Protein AF-A0A7W1VY56-F1 (afdb_monomer_lite)

pLDDT: mean 81.42, std 17.9, range [42.69, 97.44]

Radius of gyration: 20.17 Å; chains: 1; bounding box: 75×32×36 Å

Secondary structure (DSSP, 8-state):
--SSSTTHHHHTTS-----------B-STTSSTT-----TT--S--TTT-STTTS--------SS---SPPEEEEEEESSSEEEEEEEE-TTS-EEEEETT-S-TT-B-

Foldseek 3Di:
DPPPPVVVVVVVVPPPPPPDPPQQWQADQCRDPVSVVDDPPDDPDDPVQPDPVRDDDPADADDDADFPDDWTWHAQDDDVHGFIWIWTAHPVRDIAIDRPVDRPNPPGD

Sequence (109 aa):
MKTTFTRLLMCFVVLTSQIQAQNVSNIMQHGDQCGTGWNNSEVRLTTSNVNSRFFVKLFTLPVDDQLYAQPLVVSGVTVGGKKNALFAATTNNTVYAFDADSANGGNFL

Structure (mmCIF, N/CA/C/O backbone):
data_AF-A0A7W1VY56-F1
#
_entry.id   AF-A0A7W1VY56-F1
#
loop_
_atom_site.group_PDB
_atom_site.id
_atom_site.type_symbol
_atom_site.label_atom_id
_atom_site.label_alt_id
_atom_site.label_comp_id
_atom_site.label_asym_id
_atom_site.label_entity_id
_atom_site.label_seq_id
_atom_site.pdbx_PDB_ins_code
_atom_site.Cartn_x
_atom_site.Cartn_y
_atom_site.Cartn_z
_atom_site.occupancy
_atom_site.B_iso_or_equiv
_atom_site.auth_seq_id
_atom_site.auth_comp_id
_atom_site.auth_asym_id
_atom_site.auth_atom_id
_atom_site.pdbx_PDB_model_num
ATOM 1 N N . MET A 1 1 ? 56.424 -4.117 -7.950 1.00 48.72 1 MET A N 1
ATOM 2 C CA . MET A 1 1 ? 55.175 -4.861 -8.241 1.00 48.72 1 MET A CA 1
ATOM 3 C C . MET A 1 1 ? 54.254 -4.896 -7.009 1.00 48.72 1 MET A C 1
ATOM 5 O O . MET A 1 1 ? 53.997 -5.964 -6.477 1.00 48.72 1 MET A O 1
ATOM 9 N N . LYS A 1 2 ? 53.817 -3.735 -6.483 1.00 49.16 2 LYS A N 1
ATOM 10 C CA . LYS A 1 2 ? 53.023 -3.650 -5.229 1.00 49.16 2 LYS A CA 1
ATOM 11 C C . LYS A 1 2 ? 51.950 -2.540 -5.207 1.00 49.16 2 LYS A C 1
ATOM 13 O O . LYS A 1 2 ? 51.371 -2.291 -4.161 1.00 49.16 2 LYS A O 1
ATOM 18 N N . THR A 1 3 ? 51.652 -1.878 -6.327 1.00 47.75 3 THR A N 1
ATOM 19 C CA . THR A 1 3 ? 50.732 -0.716 -6.346 1.00 47.75 3 THR A CA 1
ATOM 20 C C . THR A 1 3 ? 49.475 -0.904 -7.199 1.00 47.75 3 THR A C 1
ATOM 22 O O . THR A 1 3 ? 48.635 -0.013 -7.253 1.00 47.75 3 THR A O 1
ATOM 25 N N . THR A 1 4 ? 49.281 -2.069 -7.822 1.00 48.06 4 THR A N 1
ATOM 26 C CA . THR A 1 4 ? 48.126 -2.321 -8.703 1.00 48.06 4 THR A CA 1
ATOM 27 C C . THR A 1 4 ? 46.904 -2.904 -7.980 1.00 48.06 4 THR A C 1
ATOM 29 O O . THR A 1 4 ? 45.802 -2.843 -8.512 1.00 48.06 4 THR A O 1
ATOM 32 N N . PHE A 1 5 ? 47.059 -3.431 -6.759 1.00 52.88 5 PHE A N 1
ATOM 33 C CA . PHE A 1 5 ? 45.972 -4.114 -6.039 1.00 52.88 5 PHE A CA 1
ATOM 34 C C . PHE A 1 5 ? 44.963 -3.146 -5.394 1.00 52.88 5 PHE A C 1
ATOM 36 O O . PHE A 1 5 ? 43.771 -3.434 -5.332 1.00 52.88 5 PHE A O 1
ATOM 43 N N . THR A 1 6 ? 45.397 -1.944 -5.002 1.00 45.78 6 THR A N 1
ATOM 44 C CA . THR A 1 6 ? 44.531 -0.963 -4.322 1.00 45.78 6 THR A CA 1
ATOM 45 C C . THR A 1 6 ? 43.484 -0.329 -5.251 1.00 45.78 6 THR A C 1
ATOM 47 O O . THR A 1 6 ? 42.469 0.169 -4.779 1.00 45.78 6 THR A O 1
ATOM 50 N N . ARG A 1 7 ? 43.673 -0.383 -6.580 1.00 51.09 7 ARG A N 1
ATOM 51 C CA . ARG A 1 7 ? 42.692 0.133 -7.556 1.00 51.09 7 ARG A CA 1
ATOM 52 C C . ARG A 1 7 ? 41.578 -0.859 -7.900 1.00 51.09 7 ARG A C 1
ATOM 54 O O . ARG A 1 7 ? 40.516 -0.430 -8.338 1.00 51.09 7 ARG A O 1
ATOM 61 N N . LEU A 1 8 ? 41.781 -2.155 -7.653 1.00 49.47 8 LEU A N 1
ATOM 62 C CA . LEU A 1 8 ? 40.765 -3.182 -7.906 1.00 49.47 8 LEU A CA 1
ATOM 63 C C . LEU A 1 8 ? 39.717 -3.245 -6.778 1.00 49.47 8 LEU A C 1
ATOM 65 O O . LEU A 1 8 ? 38.555 -3.546 -7.029 1.00 49.47 8 LEU A O 1
ATOM 69 N N . LEU A 1 9 ? 40.102 -2.870 -5.552 1.00 49.81 9 LEU A N 1
ATOM 70 C CA . LEU A 1 9 ? 39.202 -2.823 -4.394 1.00 49.81 9 LEU A CA 1
ATOM 71 C C . LEU A 1 9 ? 38.231 -1.622 -4.430 1.00 49.81 9 LEU A C 1
ATOM 73 O O . LEU A 1 9 ? 37.181 -1.661 -3.798 1.00 49.81 9 LEU A O 1
ATOM 77 N N . MET A 1 10 ? 38.544 -0.571 -5.199 1.00 48.38 10 MET A N 1
ATOM 78 C CA . MET A 1 10 ? 37.724 0.648 -5.285 1.00 48.38 10 MET A CA 1
ATOM 79 C C . MET A 1 10 ? 36.562 0.530 -6.292 1.00 48.38 10 MET A C 1
ATOM 81 O O . MET A 1 10 ? 35.564 1.229 -6.150 1.00 48.38 10 MET A O 1
ATOM 85 N N . CYS A 1 11 ? 36.642 -0.384 -7.271 1.00 42.69 11 CYS A N 1
ATOM 86 C CA . CYS A 1 11 ? 35.560 -0.612 -8.245 1.00 42.69 11 CYS A CA 1
ATOM 87 C C . CYS A 1 11 ? 34.490 -1.605 -7.761 1.00 42.69 11 CYS A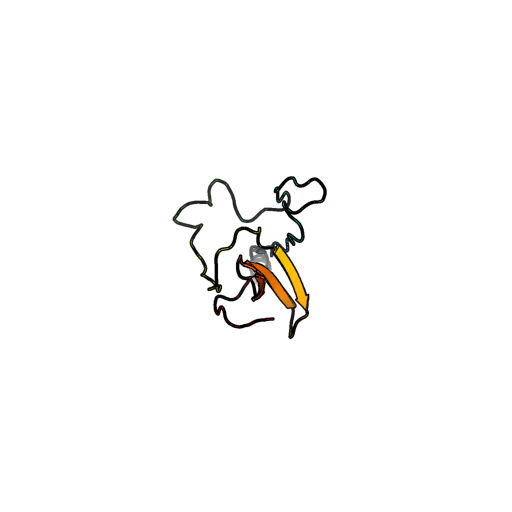 C 1
ATOM 89 O O . CYS A 1 11 ? 33.375 -1.585 -8.273 1.00 42.69 11 CYS A O 1
ATOM 91 N N . PHE A 1 12 ? 34.786 -2.448 -6.766 1.00 45.88 12 PHE A N 1
ATOM 92 C CA . PHE A 1 12 ? 33.820 -3.438 -6.269 1.00 45.88 12 PHE A CA 1
ATOM 93 C C . PHE A 1 12 ? 32.745 -2.830 -5.345 1.00 45.88 12 PHE A C 1
ATOM 95 O O . PHE A 1 12 ? 31.701 -3.434 -5.127 1.00 45.88 12 PHE A O 1
ATOM 102 N N . VAL A 1 13 ? 32.967 -1.612 -4.834 1.00 49.94 13 VAL A N 1
ATOM 103 C CA . VAL A 1 13 ? 32.026 -0.901 -3.945 1.00 49.94 13 VAL A CA 1
ATOM 104 C C . VAL A 1 13 ? 30.970 -0.089 -4.725 1.00 49.94 13 VAL A C 1
ATOM 106 O O . VAL A 1 13 ? 29.971 0.321 -4.146 1.00 49.94 13 VAL A O 1
ATOM 109 N N . VAL A 1 14 ? 31.119 0.093 -6.047 1.00 50.59 14 VAL A N 1
ATOM 110 C CA . VAL A 1 14 ? 30.239 0.954 -6.880 1.00 50.59 14 VAL A CA 1
ATOM 111 C C . VAL A 1 14 ? 29.343 0.141 -7.836 1.00 50.59 14 VAL A C 1
ATOM 113 O O . VAL A 1 14 ? 28.940 0.612 -8.892 1.00 50.59 14 VAL A O 1
ATOM 116 N N . LEU A 1 15 ? 29.018 -1.105 -7.483 1.00 49.66 15 LEU A N 1
ATOM 117 C CA . LEU A 1 15 ? 28.092 -1.963 -8.245 1.00 49.66 15 LEU A CA 1
ATOM 118 C C . LEU A 1 15 ? 26.890 -2.434 -7.419 1.00 49.66 15 LEU A C 1
ATOM 120 O O . LEU A 1 15 ? 26.186 -3.363 -7.808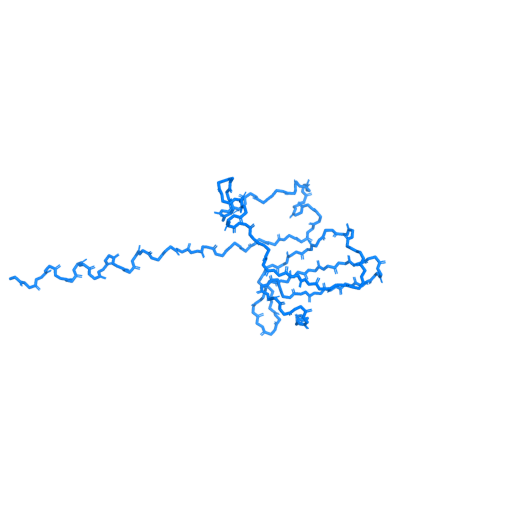 1.00 49.66 15 LEU A O 1
ATOM 124 N N . THR A 1 16 ? 26.611 -1.777 -6.292 1.00 50.47 16 THR A N 1
ATOM 125 C CA . THR A 1 16 ? 25.314 -1.936 -5.641 1.00 50.47 16 THR A CA 1
ATOM 126 C C . THR A 1 16 ? 24.283 -1.196 -6.488 1.00 50.47 16 THR A C 1
ATOM 128 O O . THR A 1 16 ? 24.249 0.032 -6.544 1.00 50.47 16 THR A O 1
ATOM 131 N N . SER A 1 17 ? 23.456 -1.947 -7.214 1.00 50.66 17 SER A N 1
ATOM 132 C CA . SER A 1 17 ? 22.249 -1.405 -7.829 1.00 50.66 17 SER A CA 1
ATOM 133 C C . SER A 1 17 ? 21.446 -0.750 -6.709 1.00 50.66 17 SER A C 1
ATOM 135 O O . SER A 1 17 ? 20.926 -1.443 -5.834 1.00 50.66 17 SER A O 1
ATOM 137 N N . GLN A 1 18 ? 21.399 0.582 -6.672 1.00 51.69 18 GLN A N 1
ATOM 138 C CA . GLN A 1 18 ? 20.521 1.274 -5.744 1.00 51.69 18 GLN A CA 1
ATOM 139 C C . GLN A 1 18 ? 19.097 0.940 -6.176 1.00 51.69 18 GLN A C 1
ATOM 141 O O . GLN A 1 18 ? 18.582 1.493 -7.144 1.00 51.69 18 GLN A O 1
ATOM 146 N N . ILE A 1 19 ? 18.472 -0.022 -5.495 1.00 54.75 19 ILE A N 1
ATOM 147 C CA . ILE A 1 19 ? 17.043 -0.258 -5.640 1.00 54.75 19 ILE A CA 1
ATOM 148 C C . ILE A 1 19 ? 16.378 0.980 -5.046 1.00 54.75 19 ILE A C 1
ATOM 150 O O . ILE A 1 19 ? 16.189 1.079 -3.834 1.00 54.75 19 ILE A O 1
ATOM 154 N N . GL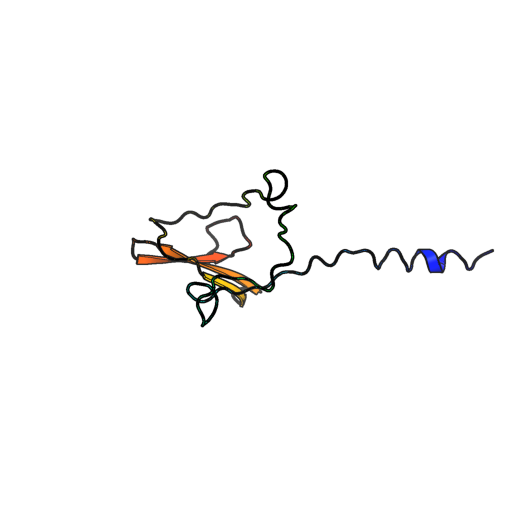N A 1 20 ? 16.067 1.956 -5.894 1.00 55.44 20 GLN A N 1
ATOM 155 C CA . GLN A 1 20 ? 15.384 3.159 -5.454 1.00 55.44 20 GLN A CA 1
ATOM 156 C C . GLN A 1 20 ? 14.015 2.731 -4.906 1.00 55.44 20 GLN A C 1
ATOM 158 O O . GLN A 1 20 ? 13.210 2.082 -5.588 1.00 55.44 20 GLN A O 1
ATOM 163 N N . ALA A 1 21 ? 13.780 2.982 -3.619 1.00 59.56 21 ALA A N 1
ATOM 164 C CA . ALA A 1 21 ? 12.457 2.852 -3.031 1.00 59.56 21 ALA A CA 1
ATOM 165 C C . ALA A 1 21 ? 11.549 3.862 -3.731 1.00 59.56 21 ALA A C 1
ATOM 167 O O . ALA A 1 21 ? 11.809 5.064 -3.684 1.00 59.56 21 ALA A O 1
ATOM 168 N N . GLN A 1 22 ? 10.523 3.376 -4.426 1.00 68.88 22 GLN A N 1
ATOM 169 C CA . GLN A 1 22 ? 9.512 4.261 -4.979 1.00 68.88 22 GLN A CA 1
ATOM 170 C C . GLN A 1 22 ? 8.539 4.600 -3.870 1.00 68.88 22 GLN A C 1
ATOM 172 O O . GLN A 1 22 ? 7.766 3.758 -3.427 1.00 68.88 22 GLN A O 1
ATOM 177 N N . ASN A 1 23 ? 8.646 5.826 -3.378 1.00 75.19 23 ASN A N 1
ATOM 178 C CA . ASN A 1 23 ? 7.775 6.348 -2.345 1.00 75.19 23 ASN A CA 1
ATOM 179 C C . ASN A 1 23 ? 6.714 7.205 -3.038 1.00 75.19 23 ASN A C 1
ATOM 181 O O . ASN A 1 23 ? 6.913 8.397 -3.256 1.00 75.19 23 ASN A O 1
ATOM 185 N N . VAL A 1 24 ? 5.639 6.558 -3.486 1.00 83.50 24 VAL A N 1
ATOM 186 C CA . VAL A 1 24 ? 4.533 7.216 -4.186 1.00 83.50 24 VAL A CA 1
ATOM 187 C C . VAL A 1 24 ? 3.299 7.120 -3.305 1.00 83.50 24 VAL A C 1
ATOM 189 O O . VAL A 1 24 ? 2.828 6.027 -2.997 1.00 83.50 24 VAL A O 1
ATOM 192 N N . SER A 1 25 ? 2.784 8.278 -2.898 1.00 88.50 25 SER A N 1
ATOM 193 C CA . SER A 1 25 ? 1.526 8.363 -2.162 1.00 88.50 25 SER A CA 1
ATOM 194 C C . SER A 1 25 ? 0.372 8.562 -3.135 1.00 88.50 25 SER A C 1
ATOM 196 O O . SER A 1 25 ? 0.425 9.435 -3.995 1.00 88.50 25 SER A O 1
ATOM 198 N N . ASN A 1 26 ? -0.684 7.776 -2.965 1.00 89.50 26 ASN A N 1
ATOM 199 C CA . ASN A 1 26 ? -1.929 7.883 -3.703 1.00 89.50 26 ASN A CA 1
ATOM 200 C C . ASN A 1 26 ? -3.053 8.212 -2.713 1.00 89.50 26 ASN A C 1
ATOM 202 O O . ASN A 1 26 ? -3.705 7.318 -2.171 1.00 89.50 26 ASN A O 1
ATOM 206 N N . ILE A 1 27 ? -3.235 9.506 -2.454 1.00 90.06 27 ILE A N 1
ATOM 207 C CA . ILE A 1 27 ? -4.077 10.025 -1.360 1.00 90.06 27 ILE A CA 1
ATOM 208 C C . ILE A 1 27 ? -5.470 10.479 -1.804 1.00 90.06 27 ILE A C 1
ATOM 210 O O . ILE A 1 27 ? -6.249 10.973 -0.995 1.00 90.06 27 ILE A O 1
ATOM 214 N N . MET A 1 28 ? -5.775 10.339 -3.090 1.00 90.12 28 MET A N 1
ATOM 215 C CA . MET A 1 28 ? -7.057 10.711 -3.673 1.00 90.12 28 MET A CA 1
ATOM 216 C C . MET A 1 28 ? -7.471 9.711 -4.748 1.00 90.12 28 MET A C 1
ATOM 218 O O . MET A 1 28 ? -6.654 8.918 -5.230 1.00 90.12 28 MET A O 1
ATOM 222 N N . GLN A 1 29 ? -8.750 9.756 -5.120 1.00 88.69 29 GLN A N 1
ATOM 223 C CA . GLN A 1 29 ? -9.266 8.964 -6.229 1.00 88.69 29 GLN A CA 1
ATOM 224 C C . GLN A 1 29 ? -8.506 9.333 -7.505 1.00 88.69 29 GLN A C 1
ATOM 226 O O . GLN A 1 29 ? -8.357 10.513 -7.809 1.00 88.69 29 GLN A O 1
ATOM 231 N N . HIS A 1 30 ? -7.990 8.328 -8.216 1.00 91.06 30 HIS A N 1
ATOM 232 C CA . HIS A 1 30 ? -7.100 8.518 -9.368 1.00 91.06 30 HIS A CA 1
ATOM 233 C C . HIS A 1 30 ? -5.791 9.295 -9.090 1.00 91.06 30 HIS A C 1
ATOM 235 O O . HIS A 1 30 ? -5.134 9.740 -10.027 1.00 91.06 30 HIS A O 1
ATOM 241 N N . GLY A 1 31 ? -5.370 9.409 -7.827 1.00 86.19 31 GLY A N 1
ATOM 242 C CA . GLY A 1 31 ? -3.992 9.720 -7.422 1.00 86.19 31 GLY A CA 1
ATOM 243 C C . GLY A 1 31 ? -3.514 11.164 -7.552 1.00 86.19 31 GLY A C 1
ATOM 244 O O . GLY A 1 31 ? -2.608 11.556 -6.819 1.00 86.19 31 GLY A O 1
ATOM 245 N N . ASP A 1 32 ? -4.137 11.971 -8.404 1.00 86.62 32 ASP A N 1
ATOM 246 C CA . ASP A 1 32 ? -3.791 13.375 -8.619 1.00 86.62 32 ASP A CA 1
ATOM 247 C C . ASP A 1 32 ? -5.038 14.263 -8.760 1.00 86.62 32 ASP A C 1
ATOM 249 O O . ASP A 1 32 ? -6.158 13.779 -8.926 1.00 86.62 32 ASP A O 1
ATOM 253 N N . GLN A 1 33 ? -4.844 15.584 -8.682 1.00 86.94 33 GLN A N 1
ATOM 254 C CA . GLN A 1 33 ? -5.940 16.563 -8.719 1.00 86.94 33 GLN A CA 1
ATOM 255 C C . G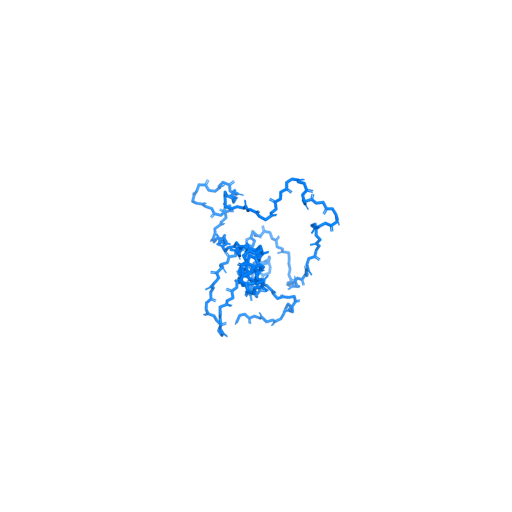LN A 1 33 ? -6.702 16.579 -10.051 1.00 86.94 33 GLN A C 1
ATOM 257 O O . GLN A 1 33 ? -7.853 17.008 -10.091 1.00 86.94 33 GLN A O 1
ATOM 262 N N . CYS A 1 34 ? -6.065 16.130 -11.132 1.00 88.69 34 CYS A N 1
ATOM 263 C CA . CYS A 1 34 ? -6.671 15.990 -12.451 1.00 88.69 34 CYS A CA 1
ATOM 264 C C . CYS A 1 34 ? -7.368 14.628 -12.624 1.00 88.69 34 CYS A C 1
ATOM 266 O O . CYS A 1 34 ? -8.021 14.403 -13.641 1.00 88.69 34 CYS A O 1
ATOM 268 N N . GLY A 1 35 ? -7.229 13.726 -11.650 1.00 88.38 35 GLY A N 1
ATOM 269 C CA . GLY A 1 35 ? -7.782 12.384 -11.650 1.00 88.38 35 GLY A CA 1
ATOM 270 C C . GLY A 1 35 ? -7.252 11.496 -12.774 1.00 88.38 35 GLY A C 1
ATOM 271 O O . GLY A 1 35 ? -8.020 10.712 -13.330 1.00 88.38 35 GLY A O 1
ATOM 272 N N . THR A 1 36 ? -5.972 11.602 -13.149 1.00 90.38 36 THR A N 1
ATOM 273 C CA . THR A 1 36 ? -5.465 10.870 -14.328 1.00 90.38 36 THR A CA 1
ATOM 274 C C . THR A 1 36 ? -5.274 9.372 -14.092 1.00 90.38 36 THR A C 1
ATOM 276 O O . THR A 1 36 ? -5.300 8.589 -15.042 1.00 90.38 36 THR A O 1
ATOM 279 N N . GLY A 1 37 ? -5.075 8.950 -12.840 1.00 90.00 37 GLY A N 1
ATOM 280 C CA . GLY A 1 37 ? -4.795 7.557 -12.488 1.00 90.00 37 GLY A CA 1
ATOM 281 C C . GLY A 1 37 ? -3.406 7.083 -12.920 1.00 90.00 37 GLY A C 1
ATOM 282 O O . GLY A 1 37 ? -3.149 5.880 -12.928 1.00 90.00 37 GLY A O 1
ATOM 283 N N . TRP A 1 38 ? -2.514 8.002 -13.299 1.00 90.06 38 TRP A N 1
ATOM 284 C CA . TRP A 1 38 ? -1.200 7.682 -13.838 1.00 90.06 38 TRP A CA 1
ATOM 285 C C . TRP A 1 38 ? -0.074 7.982 -12.841 1.00 90.06 38 TRP A C 1
ATOM 287 O O . TRP A 1 38 ? 0.091 9.106 -12.375 1.00 90.06 38 TRP A O 1
ATOM 297 N N . ASN A 1 39 ? 0.768 6.980 -12.569 1.00 88.50 39 ASN A N 1
ATOM 298 C CA . ASN A 1 39 ? 2.024 7.160 -11.842 1.00 88.50 39 ASN A CA 1
ATOM 299 C C . ASN A 1 39 ? 3.178 7.439 -12.821 1.00 88.50 39 ASN A C 1
ATOM 301 O O . ASN A 1 39 ? 3.851 6.517 -13.284 1.00 88.50 39 ASN A O 1
ATOM 305 N N . ASN A 1 40 ? 3.435 8.715 -13.118 1.00 88.56 40 ASN A N 1
ATOM 306 C CA . ASN A 1 40 ? 4.542 9.136 -13.989 1.00 88.56 40 ASN A CA 1
ATOM 307 C C . ASN A 1 40 ? 5.942 8.907 -13.386 1.00 88.56 40 ASN A C 1
ATOM 309 O O . ASN A 1 40 ? 6.943 9.098 -14.073 1.00 88.56 40 ASN A O 1
ATOM 313 N N . SER A 1 41 ? 6.010 8.520 -12.112 1.00 88.44 41 SER A N 1
ATOM 314 C CA . SER A 1 41 ? 7.259 8.274 -11.408 1.00 88.44 41 SER A CA 1
ATOM 315 C C . SER A 1 41 ? 7.657 6.799 -11.409 1.00 88.44 41 SER A C 1
ATOM 317 O O . SER A 1 41 ? 8.752 6.521 -10.945 1.00 88.44 41 SER A O 1
ATOM 319 N N . GLU A 1 42 ? 6.831 5.861 -11.904 1.00 89.56 42 GLU A N 1
ATOM 320 C CA . GLU A 1 42 ? 7.091 4.406 -11.937 1.00 89.56 42 GLU A CA 1
ATOM 321 C C . GLU A 1 42 ? 8.397 4.050 -12.676 1.00 89.56 42 GLU A C 1
ATOM 323 O O . GLU A 1 42 ? 8.580 4.397 -13.840 1.00 89.56 42 GLU A O 1
ATOM 328 N N . VAL A 1 43 ? 9.306 3.335 -12.005 1.00 90.75 43 VAL A N 1
ATOM 329 C CA . VAL A 1 43 ? 10.604 2.908 -12.568 1.00 90.75 43 VAL A CA 1
ATOM 330 C C . VAL A 1 43 ? 10.928 1.437 -12.300 1.00 90.75 43 VAL A C 1
ATOM 332 O O . VAL A 1 43 ? 11.943 0.941 -12.791 1.00 90.75 43 VAL A O 1
ATOM 335 N N . ARG A 1 44 ? 10.118 0.729 -11.501 1.00 90.06 44 ARG A N 1
ATOM 336 C CA . ARG A 1 44 ? 10.371 -0.674 -11.145 1.00 90.06 44 ARG A CA 1
ATOM 337 C C . ARG A 1 44 ? 9.693 -1.623 -12.119 1.00 90.06 44 ARG A C 1
ATOM 339 O O . ARG A 1 44 ? 10.323 -2.574 -12.583 1.00 90.06 44 ARG A O 1
ATOM 346 N N . LEU A 1 45 ? 8.423 -1.387 -12.414 1.00 92.25 45 LEU A N 1
ATOM 347 C CA . LEU A 1 45 ? 7.637 -2.199 -13.329 1.00 92.25 45 LEU A CA 1
ATOM 348 C C . LEU A 1 45 ? 7.816 -1.707 -14.766 1.00 92.25 45 LEU A C 1
ATOM 350 O O . LEU A 1 45 ? 7.716 -0.523 -15.072 1.00 92.25 45 LEU A O 1
ATOM 354 N N . THR A 1 46 ? 8.077 -2.649 -15.663 1.00 94.06 46 THR A N 1
ATOM 355 C CA . THR A 1 46 ? 8.228 -2.433 -17.100 1.00 94.06 46 THR A CA 1
ATOM 356 C C . THR A 1 46 ? 7.353 -3.424 -17.854 1.00 94.06 46 THR A C 1
ATOM 358 O O . THR A 1 46 ? 7.014 -4.501 -17.360 1.00 94.06 46 THR A O 1
ATOM 361 N N . THR A 1 47 ? 7.042 -3.121 -19.112 1.00 95.12 47 THR A N 1
ATOM 362 C CA . THR A 1 47 ? 6.282 -4.039 -19.975 1.00 95.12 47 THR A CA 1
ATOM 363 C C . THR A 1 47 ? 6.955 -5.405 -20.144 1.00 95.12 47 THR A C 1
ATOM 365 O O . THR A 1 47 ? 6.272 -6.394 -20.391 1.00 95.12 47 THR A O 1
ATOM 368 N N . SER A 1 48 ? 8.280 -5.494 -19.978 1.00 96.44 48 SER A N 1
ATOM 369 C CA . SER A 1 48 ? 9.019 -6.756 -20.055 1.00 96.44 48 SER A CA 1
ATOM 370 C C . SER A 1 48 ? 8.994 -7.570 -18.758 1.00 96.44 48 SER A C 1
ATOM 372 O O . SER A 1 48 ? 9.146 -8.791 -18.823 1.00 96.44 48 SER A O 1
ATOM 374 N N . ASN A 1 49 ? 8.794 -6.940 -17.593 1.00 95.44 49 ASN A N 1
ATOM 375 C CA . ASN A 1 49 ? 8.833 -7.618 -16.293 1.00 95.44 49 ASN A CA 1
ATOM 376 C C . ASN A 1 49 ? 7.453 -7.830 -15.645 1.00 95.44 49 ASN A C 1
ATOM 378 O O . ASN A 1 49 ? 7.343 -8.632 -14.721 1.00 95.44 49 ASN A O 1
ATOM 382 N N . VAL A 1 50 ? 6.382 -7.230 -16.172 1.00 95.44 50 VAL A N 1
ATOM 383 C CA . VAL A 1 50 ? 5.002 -7.547 -15.765 1.00 95.44 50 VAL A CA 1
ATOM 384 C C . VAL A 1 50 ? 4.546 -8.844 -16.443 1.00 95.44 50 VAL A C 1
ATOM 386 O O . VAL A 1 50 ? 3.776 -8.860 -17.398 1.00 95.44 50 VAL A O 1
ATOM 389 N N . ASN A 1 51 ? 5.080 -9.967 -15.967 1.00 95.25 51 ASN A N 1
ATOM 390 C CA . ASN A 1 51 ? 4.712 -11.311 -16.407 1.00 95.25 51 ASN A CA 1
ATOM 391 C C . ASN A 1 51 ? 4.718 -12.289 -15.224 1.00 95.25 51 ASN A C 1
ATOM 393 O O . ASN A 1 51 ? 5.265 -11.986 -14.165 1.00 95.25 51 ASN A O 1
ATOM 397 N N . SER A 1 52 ? 4.151 -13.482 -15.412 1.00 94.81 52 SER A N 1
ATOM 398 C CA . SER A 1 52 ? 3.953 -14.473 -14.341 1.00 94.81 52 SER A CA 1
ATOM 399 C C . SER A 1 52 ? 5.231 -14.955 -13.647 1.00 94.81 52 SER A C 1
ATOM 401 O O . SER A 1 52 ? 5.141 -15.573 -12.589 1.00 94.81 52 SER A O 1
ATOM 403 N N . ARG A 1 53 ? 6.418 -14.695 -14.214 1.00 95.06 53 ARG A N 1
ATOM 404 C CA . ARG A 1 53 ? 7.697 -15.055 -13.589 1.00 95.06 53 ARG A CA 1
ATOM 405 C C . ARG A 1 53 ? 8.165 -14.033 -12.558 1.00 95.06 53 ARG A C 1
ATOM 407 O O . ARG A 1 53 ? 8.829 -14.427 -11.607 1.00 95.06 53 ARG A O 1
ATOM 414 N N . PHE A 1 54 ? 7.859 -12.749 -12.752 1.00 93.94 54 PHE A N 1
ATOM 415 C CA . PHE A 1 54 ? 8.390 -11.665 -11.912 1.00 93.94 54 PHE A CA 1
ATOM 416 C C . PHE A 1 54 ? 7.299 -10.882 -11.176 1.00 93.94 54 PHE A C 1
ATOM 418 O O . PHE A 1 54 ? 7.517 -10.450 -10.048 1.00 93.94 54 PHE A O 1
ATOM 425 N N . PHE A 1 55 ? 6.120 -10.722 -11.778 1.00 95.38 55 PHE A N 1
ATOM 426 C CA . PHE A 1 55 ? 4.978 -10.063 -11.157 1.00 95.38 55 PHE A CA 1
ATOM 427 C C . PHE A 1 55 ? 4.095 -11.108 -10.475 1.00 95.38 55 PHE A C 1
ATOM 429 O O . PHE A 1 55 ? 3.197 -11.698 -11.078 1.00 95.38 55 PHE A O 1
ATOM 436 N N . VAL A 1 56 ? 4.412 -11.375 -9.210 1.00 94.31 56 VAL A N 1
ATOM 437 C CA . VAL A 1 56 ? 3.756 -12.393 -8.382 1.00 94.31 56 VAL A CA 1
ATOM 438 C C . VAL A 1 56 ? 2.980 -11.749 -7.237 1.00 94.31 56 VAL A C 1
ATOM 440 O O . VAL A 1 56 ? 3.298 -10.650 -6.783 1.00 94.31 56 VAL A O 1
ATOM 443 N N . LYS A 1 57 ? 1.959 -12.449 -6.738 1.00 93.56 57 LYS A N 1
ATOM 444 C CA . LYS A 1 57 ? 1.210 -12.019 -5.553 1.00 93.56 57 LYS A CA 1
ATOM 445 C C . LYS A 1 57 ? 2.125 -12.040 -4.325 1.00 93.56 57 LYS A C 1
ATOM 447 O O . LYS A 1 57 ? 2.644 -13.100 -3.986 1.00 93.56 57 LYS A O 1
ATOM 452 N N . LEU A 1 58 ? 2.266 -10.900 -3.646 1.00 91.44 58 LEU A N 1
ATOM 453 C CA . LEU A 1 58 ? 3.083 -10.790 -2.433 1.00 91.44 58 LEU A CA 1
ATOM 454 C C . LEU A 1 58 ? 2.351 -11.332 -1.199 1.00 91.44 58 LEU A C 1
ATOM 456 O O . LEU A 1 58 ? 2.872 -12.197 -0.503 1.00 91.44 58 LEU A O 1
ATOM 460 N N . PHE A 1 59 ? 1.133 -10.852 -0.941 1.00 92.88 59 PHE A N 1
ATOM 461 C CA . PHE A 1 59 ? 0.307 -11.270 0.195 1.00 92.88 59 PHE A CA 1
ATOM 462 C C . PHE A 1 59 ? -1.164 -10.878 -0.020 1.00 92.88 59 PHE A C 1
ATOM 464 O O . PHE A 1 59 ? -1.528 -10.313 -1.052 1.00 92.88 59 PHE A O 1
ATOM 471 N N . THR A 1 60 ? -2.018 -11.220 0.944 1.00 91.81 60 THR A N 1
ATOM 472 C CA . THR A 1 60 ? -3.440 -10.851 0.992 1.00 91.81 60 THR A CA 1
ATOM 473 C C . THR A 1 60 ? -3.783 -10.340 2.383 1.00 91.81 60 THR A C 1
ATOM 475 O O . THR A 1 60 ? -3.338 -10.926 3.367 1.00 91.81 60 THR A O 1
ATOM 478 N N . LEU A 1 61 ? -4.604 -9.296 2.457 1.00 91.38 61 LEU A N 1
ATOM 479 C CA . LEU A 1 61 ? -5.087 -8.718 3.708 1.00 91.38 61 LEU A CA 1
ATOM 480 C C . LEU A 1 61 ? -6.598 -8.969 3.809 1.00 91.38 61 LEU A C 1
ATOM 482 O O . LEU A 1 61 ? -7.316 -8.605 2.874 1.00 91.38 61 LEU A O 1
ATOM 486 N N . PRO A 1 62 ? -7.088 -9.631 4.870 1.00 92.00 62 PRO A N 1
ATOM 487 C CA . PRO A 1 62 ? -8.515 -9.858 5.040 1.00 92.00 62 PRO A CA 1
ATOM 488 C C . PRO A 1 62 ? -9.222 -8.566 5.464 1.00 92.00 62 PRO A C 1
ATOM 490 O O . PRO A 1 62 ? -8.686 -7.775 6.238 1.00 92.00 62 PRO A O 1
ATOM 493 N N . VAL A 1 63 ? -10.449 -8.390 4.983 1.00 93.38 63 VAL A N 1
ATOM 494 C CA . VAL A 1 63 ? -11.377 -7.327 5.387 1.00 93.38 63 VAL A CA 1
ATOM 495 C C . VAL A 1 63 ? -12.758 -7.935 5.633 1.00 93.38 63 VAL A C 1
ATOM 497 O O . VAL A 1 63 ? -12.999 -9.084 5.258 1.00 93.38 63 VAL A O 1
ATOM 500 N N . ASP A 1 64 ? -13.640 -7.196 6.299 1.00 95.56 64 ASP A N 1
ATOM 501 C CA . ASP A 1 64 ? -14.951 -7.685 6.734 1.00 95.56 64 ASP A CA 1
ATOM 502 C C . ASP A 1 64 ? -16.020 -7.731 5.635 1.00 95.56 64 ASP A C 1
ATOM 504 O O . ASP A 1 64 ? -16.985 -8.479 5.780 1.00 95.56 64 ASP A O 1
ATOM 508 N N . ASP A 1 65 ? -15.859 -6.975 4.546 1.00 96.31 65 ASP A N 1
ATOM 509 C CA . ASP A 1 65 ? -16.808 -6.950 3.428 1.00 96.31 65 ASP A CA 1
ATOM 510 C C . ASP A 1 65 ? -16.159 -6.451 2.116 1.00 96.31 65 ASP A C 1
ATOM 512 O O . ASP A 1 65 ? -14.941 -6.284 2.018 1.00 96.31 65 ASP A O 1
ATOM 516 N N . GLN A 1 66 ? -16.959 -6.237 1.073 1.00 96.81 66 GLN A N 1
ATOM 517 C CA . GLN A 1 66 ? -16.511 -5.858 -0.263 1.00 96.81 66 GLN A CA 1
ATOM 518 C C . GLN A 1 66 ? -15.817 -4.487 -0.297 1.00 96.81 66 GLN A C 1
ATOM 520 O O . GLN A 1 66 ? -16.227 -3.521 0.347 1.00 96.81 66 GLN A O 1
ATOM 525 N N . LEU A 1 67 ? -14.781 -4.389 -1.133 1.00 95.06 67 LEU A N 1
ATOM 526 C CA . LEU A 1 67 ? -14.037 -3.164 -1.427 1.00 95.06 67 LEU A CA 1
ATOM 527 C C . LEU A 1 67 ? -14.472 -2.605 -2.786 1.00 95.06 67 LEU A C 1
ATOM 529 O O . LEU A 1 67 ? -14.010 -3.068 -3.826 1.00 95.06 67 LEU A O 1
ATOM 533 N N . TYR A 1 68 ? -15.351 -1.602 -2.772 1.00 95.44 68 TYR A N 1
ATOM 534 C CA . TYR A 1 68 ? -15.697 -0.825 -3.974 1.00 95.44 68 TYR A CA 1
ATOM 535 C C . TYR A 1 68 ? -14.899 0.478 -4.088 1.00 95.44 68 TYR A C 1
ATOM 537 O O . TYR A 1 68 ? -14.755 1.021 -5.182 1.00 95.44 68 TYR A O 1
ATOM 545 N N . ALA A 1 69 ? -14.380 0.988 -2.969 1.00 91.88 69 ALA A N 1
ATOM 546 C CA . ALA A 1 69 ? -13.521 2.162 -2.954 1.00 91.88 69 ALA A CA 1
ATOM 547 C C . ALA A 1 69 ? -12.102 1.808 -3.422 1.00 91.88 69 ALA A C 1
ATOM 549 O O . ALA A 1 69 ? -11.591 0.726 -3.124 1.00 91.88 69 ALA A O 1
ATOM 550 N N . GLN A 1 70 ? -11.439 2.745 -4.105 1.00 93.00 70 GLN A N 1
ATOM 551 C CA . GLN A 1 70 ? -10.012 2.626 -4.392 1.00 93.00 70 GLN A CA 1
ATOM 552 C C . GLN A 1 70 ? -9.227 2.696 -3.071 1.00 93.00 70 GLN A C 1
ATOM 554 O O . GLN A 1 70 ? -9.382 3.675 -2.334 1.00 93.00 70 GLN A O 1
ATOM 559 N N . PRO A 1 71 ? -8.360 1.716 -2.765 1.00 93.88 71 PRO A N 1
ATOM 560 C CA . PRO A 1 71 ? -7.482 1.826 -1.612 1.00 93.88 71 PRO A CA 1
ATOM 561 C C . PRO A 1 71 ? -6.537 3.026 -1.743 1.00 93.88 71 PRO A C 1
ATOM 563 O O . PRO A 1 71 ? -6.030 3.318 -2.830 1.00 93.88 71 PRO A O 1
ATOM 566 N N . LEU A 1 72 ? -6.278 3.707 -0.629 1.00 94.56 72 LEU A N 1
ATOM 567 C CA . LEU A 1 72 ? -5.367 4.852 -0.583 1.00 94.56 72 LEU A CA 1
ATOM 568 C C . LEU A 1 72 ? -4.046 4.441 0.055 1.00 94.56 72 LEU A C 1
ATOM 570 O O . LEU A 1 72 ? -4.038 3.732 1.057 1.00 94.56 72 LEU A O 1
ATOM 574 N N . VAL A 1 73 ? -2.929 4.907 -0.499 1.00 93.12 73 VAL A N 1
ATOM 575 C CA . VAL A 1 73 ? -1.590 4.624 0.037 1.00 93.12 73 VAL A CA 1
ATOM 576 C C . VAL A 1 73 ? -0.923 5.926 0.441 1.00 93.12 73 VAL A C 1
ATOM 578 O O . VAL A 1 73 ? -0.841 6.857 -0.357 1.00 93.12 73 VAL A O 1
ATOM 581 N N . VAL A 1 74 ? -0.411 5.990 1.667 1.00 93.06 74 VAL A N 1
ATOM 582 C CA . VAL A 1 74 ? 0.403 7.107 2.155 1.00 93.06 74 VAL A CA 1
ATOM 583 C C . VAL A 1 74 ? 1.771 6.572 2.517 1.00 93.06 74 VAL A C 1
ATOM 585 O O . VAL A 1 74 ? 1.906 5.686 3.359 1.00 93.06 74 VAL A O 1
ATOM 588 N N . SER A 1 75 ? 2.802 7.107 1.886 1.00 92.19 75 SER A N 1
ATOM 589 C CA . SER A 1 75 ? 4.152 6.621 2.101 1.00 92.19 75 SER A CA 1
ATOM 590 C C . SER A 1 75 ? 4.868 7.370 3.228 1.00 92.19 75 SER A C 1
ATOM 592 O O . SER A 1 75 ? 4.722 8.581 3.378 1.00 92.19 75 SER A O 1
ATOM 594 N N . GLY A 1 76 ? 5.670 6.653 4.019 1.00 91.00 76 GLY A N 1
ATOM 595 C CA . GLY A 1 76 ? 6.543 7.251 5.036 1.00 91.00 76 GLY A CA 1
ATOM 596 C C . GLY A 1 76 ? 5.835 7.883 6.243 1.00 91.00 76 GLY A C 1
ATOM 597 O O . GLY A 1 76 ? 6.404 8.781 6.872 1.00 91.00 76 GLY A O 1
ATOM 598 N N . VAL A 1 77 ? 4.630 7.423 6.593 1.00 90.50 77 VAL A N 1
ATOM 599 C CA . VAL A 1 77 ? 3.940 7.849 7.820 1.00 90.50 77 VAL A CA 1
ATOM 600 C C . VAL A 1 77 ? 4.725 7.415 9.056 1.00 90.50 77 VAL A C 1
ATOM 602 O O . VAL A 1 77 ? 5.377 6.372 9.055 1.00 90.50 77 VAL A O 1
ATOM 605 N N . THR A 1 78 ? 4.681 8.216 10.122 1.00 90.94 78 THR A N 1
ATOM 606 C CA . THR A 1 78 ? 5.375 7.899 11.379 1.00 90.94 78 THR A CA 1
ATOM 607 C C . THR A 1 78 ? 4.372 7.407 12.419 1.00 90.94 78 THR A C 1
ATOM 609 O O . THR A 1 78 ? 3.701 8.216 13.051 1.00 90.94 78 THR A O 1
ATOM 612 N N . VAL A 1 79 ? 4.285 6.086 12.600 1.00 82.81 79 VAL A N 1
ATOM 613 C CA . VAL A 1 79 ? 3.467 5.423 13.632 1.00 82.81 79 VAL A CA 1
ATOM 614 C C . VAL A 1 79 ? 4.272 4.259 14.207 1.00 82.81 79 VAL A C 1
ATOM 616 O O . VAL A 1 79 ? 4.509 3.258 13.533 1.00 82.81 79 VAL A O 1
ATOM 619 N N . GLY A 1 8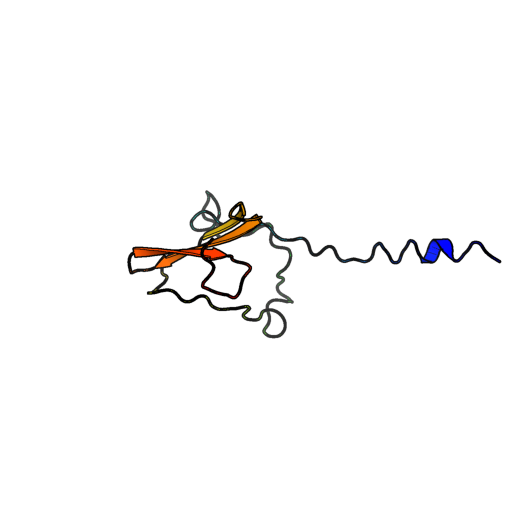0 ? 4.828 4.445 15.410 1.00 84.19 80 GLY A N 1
ATOM 620 C CA . GLY A 1 80 ? 5.780 3.489 15.997 1.00 84.19 80 GLY A CA 1
ATOM 621 C C . GLY A 1 80 ? 7.054 3.258 15.159 1.00 84.19 80 GLY A C 1
ATOM 622 O O . GLY A 1 80 ? 7.770 2.289 15.386 1.00 84.19 80 GLY A O 1
ATOM 623 N N . GLY A 1 81 ? 7.322 4.123 14.174 1.00 87.19 81 GLY A N 1
ATOM 624 C CA . GLY A 1 81 ? 8.355 3.966 13.146 1.00 87.19 81 GLY A CA 1
ATOM 625 C C . GLY A 1 81 ? 7.876 4.498 11.791 1.00 87.19 81 GLY A C 1
ATOM 626 O O . GLY A 1 81 ? 6.710 4.862 11.650 1.00 87.19 81 GLY A O 1
ATOM 627 N N . LYS A 1 82 ? 8.767 4.570 10.793 1.00 89.69 82 LYS A N 1
ATOM 628 C CA . LYS A 1 82 ? 8.372 4.926 9.420 1.00 89.69 82 LYS A CA 1
ATOM 629 C C . LYS A 1 82 ? 7.752 3.717 8.724 1.00 89.69 82 LYS A C 1
ATOM 631 O O . LYS A 1 82 ? 8.411 2.685 8.631 1.00 89.69 82 LYS A O 1
ATOM 636 N N . LYS A 1 83 ? 6.533 3.871 8.213 1.00 90.56 83 LYS A N 1
ATOM 637 C CA . LYS A 1 83 ? 5.777 2.833 7.500 1.00 90.56 83 LYS A CA 1
ATOM 638 C C . LYS A 1 83 ? 5.081 3.408 6.273 1.00 90.56 83 LYS A C 1
ATOM 640 O O . LYS A 1 83 ? 4.854 4.615 6.193 1.00 90.56 83 LYS A O 1
ATOM 645 N N . ASN A 1 84 ? 4.715 2.550 5.330 1.00 92.00 84 ASN A N 1
ATOM 646 C CA . ASN A 1 84 ? 3.746 2.893 4.297 1.00 92.00 84 ASN A CA 1
ATOM 647 C C . ASN A 1 84 ? 2.366 2.430 4.775 1.00 92.00 84 ASN A C 1
ATOM 649 O O . ASN A 1 84 ? 2.207 1.292 5.201 1.00 92.00 84 ASN A O 1
ATOM 653 N N . ALA A 1 85 ? 1.378 3.313 4.744 1.00 92.31 85 ALA A N 1
ATOM 654 C CA . ALA A 1 85 ? 0.022 3.025 5.183 1.00 92.31 85 ALA A CA 1
ATOM 655 C C . ALA A 1 85 ? -0.877 2.744 3.981 1.00 92.31 85 ALA A C 1
ATOM 657 O O . ALA A 1 85 ? -0.917 3.549 3.054 1.00 92.31 85 ALA A O 1
ATOM 658 N N . LEU A 1 86 ? -1.624 1.644 4.024 1.00 93.38 86 LEU A N 1
ATOM 659 C CA . LEU A 1 86 ? -2.704 1.326 3.095 1.00 93.38 86 LEU A CA 1
ATOM 660 C C . LEU A 1 86 ? -4.042 1.486 3.818 1.00 93.38 86 LEU A C 1
ATOM 662 O O . LEU A 1 86 ? -4.306 0.788 4.796 1.00 93.38 86 LEU A O 1
ATOM 666 N N . PHE A 1 87 ? -4.897 2.361 3.307 1.00 94.38 87 PHE A N 1
ATOM 667 C CA . PHE A 1 87 ? -6.255 2.553 3.789 1.00 94.38 87 PHE A CA 1
ATOM 668 C C . PHE A 1 87 ? -7.249 1.854 2.868 1.00 94.38 87 PHE A C 1
ATOM 670 O O . PHE A 1 87 ? -7.219 2.046 1.650 1.00 94.38 87 PHE A O 1
ATOM 677 N N . ALA A 1 88 ? -8.139 1.060 3.455 1.00 95.00 88 ALA A N 1
ATOM 678 C CA . ALA A 1 88 ? -9.146 0.284 2.742 1.00 95.00 88 ALA A CA 1
ATOM 679 C C . ALA A 1 88 ? -10.512 0.477 3.413 1.00 95.00 88 ALA A C 1
ATOM 681 O O . ALA A 1 88 ? -10.639 0.252 4.614 1.00 95.00 88 ALA A O 1
ATOM 682 N N . ALA A 1 89 ? -11.515 0.904 2.645 1.00 96.38 89 ALA A N 1
ATOM 683 C CA . ALA A 1 89 ? -12.878 1.122 3.127 1.00 96.38 89 ALA A CA 1
ATOM 684 C C . ALA A 1 89 ? -13.827 0.077 2.530 1.00 96.38 89 ALA A C 1
ATOM 686 O O . ALA A 1 89 ? -13.857 -0.102 1.309 1.00 96.38 89 ALA A O 1
ATOM 687 N N . THR A 1 90 ? -14.586 -0.604 3.385 1.00 97.19 90 THR A N 1
ATOM 688 C CA . THR A 1 90 ? -15.525 -1.657 2.981 1.00 97.19 90 THR A CA 1
ATOM 689 C C . THR A 1 90 ? -16.964 -1.150 2.918 1.00 97.19 90 THR A C 1
ATOM 691 O O . THR A 1 90 ? -17.302 -0.097 3.463 1.00 97.19 90 THR A O 1
ATOM 694 N N . THR A 1 91 ? -17.840 -1.915 2.267 1.00 97.44 91 THR A N 1
ATOM 695 C CA . THR A 1 91 ? -19.294 -1.663 2.223 1.00 97.44 91 THR A CA 1
ATOM 696 C C . THR A 1 91 ? -19.993 -1.800 3.568 1.00 97.44 91 THR A C 1
ATOM 698 O O . THR A 1 91 ? -21.108 -1.307 3.718 1.00 97.44 91 THR A O 1
ATOM 701 N N . ASN A 1 92 ? -19.330 -2.394 4.560 1.00 97.31 92 ASN A N 1
ATOM 702 C CA . ASN A 1 92 ? -19.802 -2.456 5.941 1.00 97.31 92 ASN A CA 1
ATOM 703 C C . ASN A 1 92 ? -19.502 -1.165 6.736 1.00 97.31 92 ASN A C 1
ATOM 705 O O . ASN A 1 92 ? -19.657 -1.122 7.953 1.00 97.31 92 ASN A O 1
ATOM 709 N N . ASN A 1 93 ? -19.056 -0.099 6.061 1.00 95.69 93 ASN A N 1
ATOM 710 C CA . ASN A 1 93 ? -18.623 1.168 6.657 1.00 95.69 93 ASN A CA 1
ATOM 711 C C . ASN A 1 93 ? -17.412 1.035 7.604 1.00 95.69 93 ASN A C 1
ATOM 713 O O . ASN A 1 93 ? -17.166 1.923 8.425 1.00 95.69 93 ASN A O 1
ATOM 717 N N . THR A 1 94 ? -16.625 -0.035 7.469 1.00 96.19 94 THR A N 1
ATOM 718 C CA . THR A 1 94 ? -15.363 -0.216 8.194 1.00 96.19 94 THR A CA 1
ATOM 719 C C . THR A 1 94 ? -14.209 0.386 7.397 1.00 96.19 94 THR A C 1
ATOM 721 O O . THR A 1 94 ? -14.133 0.243 6.174 1.00 96.19 94 THR A O 1
ATOM 724 N N . VAL A 1 95 ? -13.277 1.044 8.092 1.00 95.31 95 VAL A N 1
ATOM 725 C CA . VAL A 1 95 ? -12.026 1.542 7.508 1.00 95.31 95 VAL A CA 1
ATOM 726 C C . VAL A 1 95 ? -10.847 0.865 8.187 1.00 95.31 95 VAL A C 1
ATOM 728 O O . VAL A 1 95 ? -10.684 0.935 9.403 1.00 95.31 95 VAL A O 1
ATOM 731 N N . TYR A 1 96 ? -10.005 0.240 7.376 1.00 93.56 96 TYR A N 1
ATOM 732 C CA . TYR A 1 96 ? -8.768 -0.396 7.795 1.00 93.56 96 TYR A CA 1
ATOM 733 C C . TYR A 1 96 ? -7.575 0.505 7.496 1.00 93.56 96 TYR A C 1
ATOM 735 O O . TYR A 1 96 ? -7.556 1.193 6.475 1.00 93.56 96 TYR A O 1
ATOM 743 N N . ALA A 1 97 ? -6.560 0.443 8.357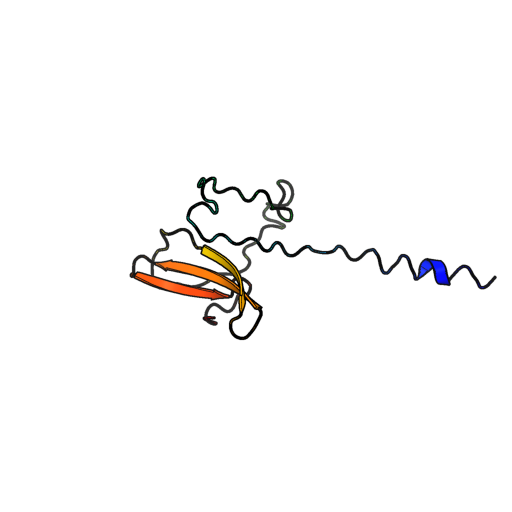 1.00 92.94 97 ALA A N 1
ATOM 744 C CA . ALA A 1 97 ? -5.237 1.004 8.120 1.00 92.94 97 ALA A CA 1
ATOM 745 C C . ALA A 1 97 ? -4.196 -0.105 8.306 1.00 92.94 97 ALA A C 1
ATOM 747 O O . ALA A 1 97 ? -3.978 -0.577 9.422 1.00 92.94 97 ALA A O 1
ATOM 748 N N . PHE A 1 98 ? -3.583 -0.532 7.208 1.00 91.44 98 PHE A N 1
ATOM 749 C CA . PHE A 1 98 ? -2.585 -1.595 7.183 1.00 91.44 98 PHE A CA 1
ATOM 750 C C . PHE A 1 98 ? -1.184 -1.032 6.953 1.00 91.44 98 PHE A C 1
ATOM 752 O O . PHE A 1 98 ? -1.010 -0.037 6.249 1.00 91.44 98 PHE A O 1
ATOM 759 N N . ASP A 1 99 ? -0.177 -1.718 7.488 1.00 91.31 99 ASP A N 1
ATOM 760 C CA . ASP A 1 99 ? 1.204 -1.573 7.030 1.00 91.31 99 ASP A CA 1
ATOM 761 C C . ASP A 1 99 ? 1.345 -2.210 5.634 1.00 91.31 99 ASP A C 1
ATOM 763 O O . ASP A 1 99 ? 1.230 -3.426 5.478 1.00 91.31 99 ASP A O 1
ATOM 767 N N . ALA A 1 100 ? 1.558 -1.381 4.612 1.00 90.75 100 ALA A N 1
ATOM 768 C CA . ALA A 1 100 ? 1.574 -1.786 3.208 1.00 90.75 100 ALA A CA 1
ATOM 769 C C . ALA A 1 100 ? 2.784 -2.660 2.831 1.00 90.75 100 ALA A C 1
ATOM 771 O O . ALA A 1 100 ? 2.778 -3.261 1.759 1.00 90.75 100 ALA A O 1
ATOM 772 N N . ASP A 1 101 ? 3.799 -2.752 3.695 1.00 89.75 101 ASP A N 1
ATOM 773 C CA . ASP A 1 101 ? 4.999 -3.564 3.467 1.00 89.75 101 ASP A CA 1
ATOM 774 C C . ASP A 1 101 ? 4.999 -4.869 4.290 1.00 89.75 101 ASP A C 1
ATOM 776 O O . ASP A 1 101 ? 5.958 -5.643 4.234 1.00 89.75 101 ASP A O 1
ATOM 780 N N . SER A 1 102 ? 3.929 -5.145 5.048 1.00 86.81 102 SER A N 1
ATOM 781 C CA . SER A 1 102 ? 3.837 -6.296 5.952 1.00 86.81 102 SER A CA 1
ATOM 782 C C . SER A 1 102 ? 2.731 -7.273 5.551 1.00 86.81 102 SER A C 1
ATOM 784 O O . SER A 1 102 ? 1.550 -6.940 5.517 1.00 86.81 102 SER A O 1
ATOM 786 N N . ALA A 1 103 ? 3.106 -8.539 5.347 1.00 78.06 103 ALA A N 1
ATOM 787 C CA . ALA A 1 103 ? 2.170 -9.630 5.054 1.00 78.06 103 ALA A CA 1
ATOM 788 C C . ALA A 1 103 ? 1.349 -10.093 6.277 1.00 78.06 103 ALA A C 1
ATOM 790 O O . ALA A 1 103 ? 0.409 -10.876 6.136 1.00 78.06 103 ALA A O 1
ATOM 791 N N . ASN A 1 104 ? 1.694 -9.628 7.481 1.00 69.94 104 ASN A N 1
ATOM 792 C CA . ASN A 1 104 ? 0.984 -9.968 8.710 1.00 69.94 104 ASN A CA 1
ATOM 793 C C . ASN A 1 104 ? -0.216 -9.029 8.853 1.00 69.94 104 ASN A C 1
ATOM 795 O O . ASN A 1 104 ? -0.117 -8.003 9.526 1.00 69.94 104 ASN A O 1
ATOM 799 N N . GLY A 1 105 ? -1.330 -9.376 8.199 1.00 55.50 105 GLY A N 1
ATOM 800 C CA . GLY A 1 105 ? -2.556 -8.572 8.071 1.00 55.50 105 GLY A CA 1
ATOM 801 C C . GLY A 1 105 ? -3.332 -8.248 9.354 1.00 55.50 105 GLY A C 1
ATOM 802 O O . GLY A 1 105 ? -4.551 -8.145 9.311 1.00 55.50 105 GLY A O 1
ATOM 803 N N . GLY A 1 106 ? -2.641 -8.098 10.484 1.00 49.47 106 GLY A N 1
ATOM 804 C CA . GLY A 1 106 ? -3.190 -7.715 11.782 1.00 49.47 106 GLY A CA 1
ATOM 805 C C . GLY A 1 106 ? -2.418 -6.608 12.506 1.00 49.47 106 GLY A C 1
ATOM 806 O O . GLY A 1 106 ? -2.879 -6.164 13.552 1.00 49.47 106 GLY A O 1
ATOM 807 N N . ASN A 1 107 ? -1.287 -6.120 11.981 1.00 50.72 107 ASN A N 1
ATOM 808 C CA . ASN A 1 107 ? -0.666 -4.919 12.543 1.00 50.72 107 ASN A CA 1
ATOM 809 C C . ASN A 1 107 ? -1.337 -3.687 11.939 1.00 50.72 107 ASN A C 1
ATOM 811 O O . ASN A 1 107 ? -0.834 -3.085 10.988 1.00 50.72 107 ASN A O 1
ATOM 815 N N . PHE A 1 108 ? -2.492 -3.344 12.510 1.00 55.78 108 PHE A N 1
ATOM 816 C CA . PHE A 1 108 ? -2.987 -1.973 12.484 1.00 55.78 108 PHE A CA 1
ATOM 817 C C . PHE A 1 108 ? -1.837 -1.050 12.905 1.00 55.78 108 PHE A C 1
ATOM 819 O O . PHE A 1 108 ? -1.042 -1.428 13.773 1.00 55.78 108 PHE A O 1
ATOM 826 N N . LEU A 1 109 ? -1.693 0.081 12.212 1.00 53.09 109 LEU A N 1
ATOM 827 C CA . LEU A 1 109 ? -0.613 1.043 12.455 1.00 53.09 109 LEU A CA 1
ATOM 828 C C . LEU A 1 109 ? -0.414 1.343 13.945 1.00 53.09 109 LEU A C 1
ATOM 830 O O . LEU A 1 109 ? -1.425 1.584 14.641 1.00 53.09 109 LEU A O 1
#